Protein AF-A0A2G4F7W9-F1 (afdb_monomer_lite)

Structure (mmCIF, N/CA/C/O backbone):
data_AF-A0A2G4F7W9-F1
#
_entry.id   AF-A0A2G4F7W9-F1
#
loop_
_atom_site.group_PDB
_atom_site.id
_atom_site.type_symbol
_atom_site.label_atom_id
_atom_site.label_alt_id
_atom_site.label_comp_id
_atom_site.label_asym_id
_atom_site.label_entity_id
_atom_site.label_seq_id
_atom_site.pdbx_PDB_ins_code
_atom_site.Cartn_x
_atom_site.Cartn_y
_atom_site.Cartn_z
_atom_site.occupancy
_atom_site.B_iso_or_equiv
_atom_site.auth_seq_id
_atom_site.auth_comp_id
_atom_site.auth_asym_id
_atom_site.auth_atom_id
_atom_site.pdbx_PDB_model_num
ATOM 1 N N . MET A 1 1 ? 53.760 47.168 -18.929 1.00 37.06 1 MET A N 1
ATOM 2 C CA . MET A 1 1 ? 52.456 46.967 -18.258 1.00 37.06 1 MET A CA 1
ATOM 3 C C . MET A 1 1 ? 51.701 45.854 -18.970 1.00 37.06 1 MET A C 1
ATOM 5 O O . MET A 1 1 ? 51.339 46.034 -20.121 1.00 37.06 1 MET A O 1
ATOM 9 N N . ARG A 1 2 ? 51.516 44.690 -18.336 1.00 38.78 2 ARG A N 1
ATOM 10 C CA . ARG A 1 2 ? 50.597 43.640 -18.806 1.00 38.78 2 ARG A CA 1
ATOM 11 C C . ARG A 1 2 ? 49.580 43.409 -17.690 1.00 38.78 2 ARG A C 1
ATOM 13 O O . ARG A 1 2 ? 49.955 42.912 -16.633 1.00 38.78 2 ARG A O 1
ATOM 20 N N . LEU A 1 3 ? 48.334 43.837 -17.898 1.00 39.28 3 LEU A N 1
ATOM 21 C CA . LEU A 1 3 ? 47.227 43.501 -17.004 1.00 39.28 3 LEU A CA 1
ATOM 22 C C . LEU A 1 3 ? 46.853 42.035 -17.246 1.00 39.28 3 LEU A C 1
ATOM 24 O O . LEU A 1 3 ? 46.346 41.685 -18.307 1.00 39.28 3 LEU A O 1
ATOM 28 N N . ILE A 1 4 ? 47.111 41.183 -16.258 1.00 50.66 4 ILE A N 1
ATOM 29 C CA . ILE 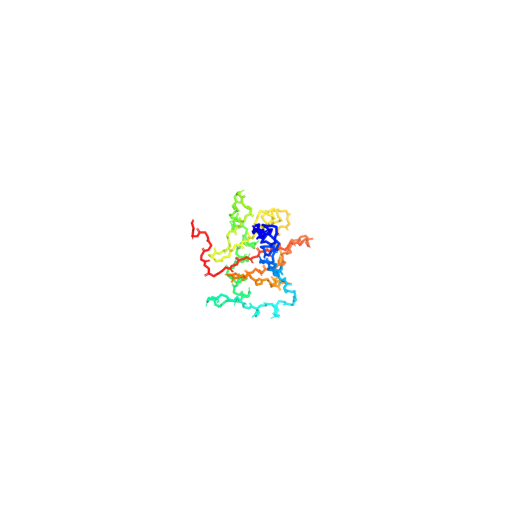A 1 4 ? 46.560 39.830 -16.200 1.00 50.66 4 ILE A CA 1
ATOM 30 C C . ILE A 1 4 ? 45.133 39.972 -15.657 1.00 50.66 4 ILE A C 1
ATOM 32 O O . ILE A 1 4 ? 44.939 40.174 -14.459 1.00 50.66 4 ILE A O 1
ATOM 36 N N . MET A 1 5 ? 44.133 39.920 -16.543 1.00 48.97 5 MET A N 1
ATOM 37 C CA . MET A 1 5 ? 42.724 39.800 -16.156 1.00 48.97 5 MET A CA 1
ATOM 38 C C . MET A 1 5 ? 42.508 38.426 -15.513 1.00 48.97 5 MET A C 1
ATOM 40 O O . MET A 1 5 ? 42.563 37.398 -16.185 1.00 48.97 5 MET A O 1
ATOM 44 N N . ARG A 1 6 ? 42.277 38.405 -14.198 1.00 58.97 6 ARG A N 1
ATOM 45 C CA . ARG A 1 6 ? 41.788 37.217 -13.492 1.00 58.97 6 ARG A CA 1
ATOM 46 C C . ARG A 1 6 ? 40.297 37.054 -13.807 1.00 58.97 6 ARG A C 1
ATOM 48 O O . ARG A 1 6 ? 39.549 38.002 -13.562 1.00 58.97 6 ARG A O 1
ATOM 55 N N . PRO A 1 7 ? 39.844 35.902 -14.328 1.00 55.09 7 PRO A N 1
ATOM 56 C CA . PRO A 1 7 ? 38.418 35.660 -14.489 1.00 55.09 7 PRO A CA 1
ATOM 57 C C . PRO A 1 7 ? 37.752 35.646 -13.101 1.00 55.09 7 PRO A C 1
ATOM 59 O O . PRO A 1 7 ? 38.325 35.093 -12.155 1.00 55.09 7 PRO A O 1
ATOM 62 N N . PRO A 1 8 ? 36.577 36.274 -12.932 1.00 56.53 8 PRO A N 1
ATOM 63 C CA . PRO A 1 8 ? 35.919 36.333 -11.639 1.00 56.53 8 PRO A CA 1
ATOM 64 C C . PRO A 1 8 ? 35.437 34.933 -11.247 1.00 56.53 8 PRO A C 1
ATOM 66 O O . PRO A 1 8 ? 34.598 34.341 -11.923 1.00 56.53 8 PRO A O 1
ATOM 69 N N . LEU A 1 9 ? 35.937 34.436 -10.110 1.00 54.38 9 LEU A N 1
ATOM 70 C CA . LEU A 1 9 ? 35.531 33.175 -9.467 1.00 54.38 9 LEU A CA 1
ATOM 71 C C . LEU A 1 9 ? 33.997 33.046 -9.308 1.00 54.38 9 LEU A C 1
ATOM 73 O O . LEU A 1 9 ? 33.465 31.945 -9.213 1.00 54.38 9 LEU A O 1
ATOM 77 N N . TYR A 1 10 ? 33.287 34.178 -9.323 1.00 50.06 10 TYR A N 1
ATOM 78 C CA . TYR A 1 10 ? 31.830 34.279 -9.264 1.00 50.06 10 TYR A CA 1
ATOM 79 C C . TYR A 1 10 ? 31.101 33.667 -10.467 1.00 50.06 10 TYR A C 1
ATOM 81 O O . TYR A 1 10 ? 29.980 33.194 -10.302 1.00 50.06 10 TYR A O 1
ATOM 89 N N . LEU A 1 11 ? 31.715 33.620 -11.657 1.00 50.12 11 LEU A N 1
ATOM 90 C CA . LEU A 1 11 ? 31.055 33.043 -12.836 1.00 50.12 11 LEU A CA 1
ATOM 91 C C . LEU A 1 11 ? 30.946 31.508 -12.741 1.00 50.12 11 LEU A C 1
ATOM 93 O O . LEU A 1 11 ? 30.007 30.921 -13.271 1.00 50.12 11 LEU A O 1
ATOM 97 N N . LEU A 1 12 ? 31.876 30.861 -12.028 1.00 52.34 12 LEU A N 1
ATOM 98 C CA . LEU A 1 12 ? 31.904 29.404 -11.862 1.00 52.34 12 LEU A CA 1
ATOM 99 C C . LEU A 1 12 ? 30.844 28.913 -10.854 1.00 52.34 12 LEU A C 1
ATOM 101 O O . LEU A 1 12 ? 30.293 27.829 -11.020 1.00 52.34 12 LEU A O 1
ATOM 105 N N . LEU A 1 13 ? 30.517 29.728 -9.843 1.00 52.75 13 LEU A N 1
ATOM 106 C CA . LEU A 1 13 ? 29.511 29.417 -8.816 1.00 52.75 13 LEU A CA 1
ATOM 107 C C . LEU A 1 13 ? 28.069 29.446 -9.349 1.00 52.75 13 LEU A C 1
ATOM 109 O O . LEU A 1 13 ? 27.233 28.684 -8.874 1.00 52.75 13 LEU A O 1
ATOM 113 N N . ILE A 1 14 ? 27.781 30.266 -10.364 1.00 53.84 14 ILE A N 1
ATOM 114 C CA . ILE A 1 14 ? 26.442 30.351 -10.975 1.00 53.84 14 ILE A CA 1
ATOM 115 C C . ILE A 1 14 ? 26.166 29.137 -11.881 1.00 53.84 14 ILE A C 1
ATOM 117 O O . ILE A 1 14 ? 25.036 28.657 -11.947 1.00 53.84 14 ILE A O 1
ATOM 121 N N . LEU A 1 15 ? 27.198 28.574 -12.520 1.00 49.97 15 LEU A N 1
ATOM 122 C CA . LEU A 1 15 ? 27.070 27.380 -13.366 1.00 49.97 15 LEU A CA 1
ATOM 123 C C . LEU A 1 15 ? 26.813 26.084 -12.573 1.00 49.97 15 LEU A C 1
ATOM 125 O O . LEU A 1 15 ? 26.236 25.146 -13.117 1.00 49.97 15 LEU A O 1
ATOM 129 N N . LEU A 1 16 ? 27.173 26.037 -11.286 1.00 52.88 16 LEU A N 1
ATOM 130 C CA . LEU A 1 16 ? 26.932 24.882 -10.408 1.00 52.88 16 LEU A CA 1
ATOM 131 C C . LEU A 1 16 ? 25.496 24.800 -9.862 1.00 52.88 16 LEU A C 1
ATOM 133 O O . LEU A 1 16 ? 25.098 23.744 -9.379 1.00 52.88 16 LEU A O 1
ATOM 137 N N . ALA A 1 17 ? 24.693 25.863 -9.980 1.00 52.78 17 ALA A N 1
ATOM 138 C CA . ALA A 1 17 ? 23.303 25.871 -9.513 1.00 52.78 17 ALA A CA 1
ATOM 139 C C . ALA A 1 17 ? 22.303 25.232 -10.503 1.00 52.78 17 ALA A C 1
ATOM 141 O O . ALA A 1 17 ? 21.128 25.086 -10.177 1.00 52.78 17 ALA A O 1
ATOM 142 N N . LEU A 1 18 ? 22.746 24.850 -11.709 1.00 50.91 18 LEU A N 1
ATOM 143 C CA . LEU A 1 18 ? 21.873 24.337 -12.778 1.00 50.91 18 LEU A CA 1
ATOM 144 C C . LEU A 1 18 ? 21.870 22.808 -12.922 1.00 50.91 18 LEU A C 1
ATOM 146 O O . LEU A 1 18 ? 21.150 22.275 -13.766 1.00 50.91 18 LEU A O 1
ATOM 150 N N . VAL A 1 19 ? 22.622 22.074 -12.097 1.00 53.56 19 VAL A N 1
ATOM 151 C CA . VAL A 1 19 ? 22.629 20.607 -12.149 1.00 53.56 19 VAL A CA 1
ATOM 152 C C . VAL A 1 19 ? 21.665 20.050 -11.107 1.00 53.56 19 VAL A C 1
ATOM 154 O O . VAL A 1 19 ? 22.030 19.799 -9.964 1.00 53.56 19 VAL A O 1
ATOM 157 N N . GLY A 1 20 ? 20.426 19.812 -11.542 1.00 46.78 20 GLY A N 1
ATOM 158 C CA . GLY A 1 20 ? 19.584 18.792 -10.921 1.00 46.78 20 GLY A CA 1
ATOM 159 C C . GLY A 1 20 ? 18.271 19.253 -10.302 1.00 46.78 20 GLY A C 1
ATOM 160 O O . GLY A 1 20 ? 17.892 18.724 -9.261 1.00 46.78 20 GLY A O 1
ATOM 161 N N . CYS A 1 21 ? 17.501 20.123 -10.963 1.00 50.81 21 CYS A N 1
ATOM 162 C CA . CYS A 1 21 ? 16.044 20.049 -10.817 1.00 50.81 21 CYS A CA 1
ATOM 163 C C . CYS A 1 21 ? 15.580 18.704 -11.400 1.00 50.81 21 CYS A C 1
ATOM 165 O O . CYS A 1 21 ? 15.154 18.624 -12.551 1.00 50.81 21 CYS A O 1
ATOM 167 N N . ARG A 1 22 ? 15.707 17.615 -10.629 1.00 53.69 22 ARG A N 1
ATOM 168 C CA . ARG A 1 22 ? 14.925 16.409 -10.906 1.00 53.69 22 ARG A CA 1
ATOM 169 C C . ARG A 1 22 ? 13.460 16.848 -10.882 1.00 53.69 22 ARG A C 1
ATOM 171 O O . ARG A 1 22 ? 13.072 17.508 -9.915 1.00 53.69 22 ARG A O 1
ATOM 178 N N . PRO A 1 23 ? 12.649 16.531 -11.904 1.00 55.56 23 PRO A N 1
ATOM 179 C CA . PRO A 1 23 ? 11.220 16.759 -11.787 1.00 55.56 23 PRO A CA 1
ATOM 180 C C . PRO A 1 23 ? 10.748 16.033 -10.527 1.00 55.56 23 PRO A C 1
ATOM 182 O O . PRO A 1 23 ? 11.125 14.879 -10.300 1.00 55.56 23 PRO A O 1
ATOM 185 N N . ALA A 1 24 ? 9.980 16.725 -9.683 1.00 60.50 24 ALA A N 1
ATOM 186 C CA . ALA A 1 24 ? 9.283 16.075 -8.587 1.00 60.50 24 ALA A CA 1
ATOM 187 C C . ALA A 1 24 ? 8.529 14.888 -9.195 1.00 60.50 24 ALA A C 1
ATOM 189 O O . ALA A 1 24 ? 7.753 15.075 -10.132 1.00 60.50 24 ALA A O 1
ATOM 190 N N . ALA A 1 25 ? 8.847 13.670 -8.754 1.00 69.50 25 ALA A N 1
ATOM 191 C CA . ALA A 1 25 ? 8.250 12.470 -9.318 1.00 69.50 25 ALA A CA 1
ATOM 192 C C . ALA A 1 25 ? 6.725 12.590 -9.195 1.00 69.50 25 ALA A C 1
ATOM 194 O O . ALA A 1 25 ? 6.180 12.649 -8.091 1.00 69.50 25 ALA A O 1
ATOM 195 N N . VAL A 1 26 ? 6.050 12.707 -10.338 1.00 83.19 26 VAL A N 1
ATOM 196 C CA . VAL A 1 26 ? 4.611 12.957 -10.390 1.00 83.19 26 VAL A CA 1
ATOM 197 C C . VAL A 1 26 ? 3.889 11.673 -10.002 1.00 83.19 26 VAL A C 1
ATOM 199 O O . VAL A 1 26 ? 4.182 10.601 -10.535 1.00 83.19 26 VAL A O 1
ATOM 202 N N . THR A 1 27 ? 2.945 11.778 -9.069 1.00 90.88 27 THR A N 1
ATOM 203 C CA . THR A 1 27 ? 2.021 10.680 -8.781 1.00 90.88 27 THR A CA 1
ATOM 204 C C . THR A 1 27 ? 0.956 10.642 -9.871 1.00 90.88 27 THR A C 1
ATOM 206 O O . THR A 1 27 ? 0.192 11.592 -10.032 1.00 90.88 27 THR A O 1
ATOM 209 N N . LEU A 1 28 ? 0.897 9.537 -10.606 1.00 93.62 28 LEU A N 1
ATOM 210 C CA . LEU A 1 28 ? -0.180 9.224 -11.538 1.00 93.62 28 LEU A CA 1
ATOM 211 C C . LEU A 1 28 ? -1.401 8.798 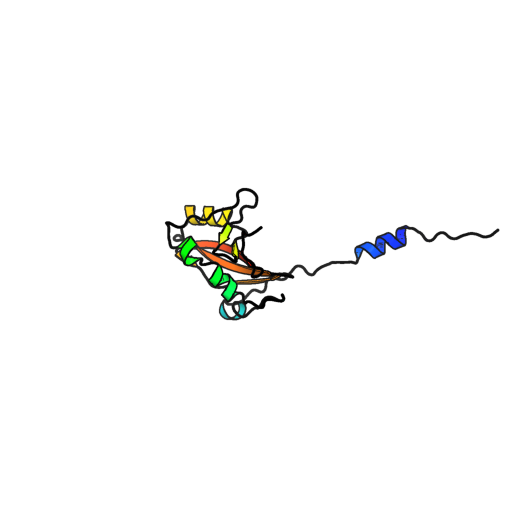-10.721 1.00 93.62 28 LEU A C 1
ATOM 213 O O . LEU A 1 28 ? -1.289 7.899 -9.894 1.00 93.62 28 LEU A O 1
ATOM 217 N N . ARG A 1 29 ? -2.547 9.448 -10.927 1.00 95.12 29 ARG A N 1
ATOM 218 C CA . ARG A 1 29 ? -3.837 9.110 -10.302 1.00 95.12 29 ARG A CA 1
ATOM 219 C C . ARG A 1 29 ? -4.767 8.550 -11.375 1.00 95.12 29 ARG A C 1
ATOM 221 O O . ARG A 1 29 ? -4.686 8.979 -12.523 1.00 95.12 29 ARG A O 1
ATOM 228 N N . GLY A 1 30 ? -5.634 7.618 -11.011 1.00 93.44 30 GLY A N 1
ATOM 229 C CA . GLY A 1 30 ? -6.507 6.936 -11.962 1.00 93.44 30 GLY A CA 1
ATOM 230 C C . GLY A 1 30 ? -7.308 5.827 -11.302 1.00 93.44 30 GLY A C 1
ATOM 231 O O . GLY A 1 30 ? -7.308 5.689 -10.077 1.00 93.44 30 GLY A O 1
ATOM 232 N N . THR A 1 31 ? -7.998 5.042 -12.120 1.00 94.38 31 THR A N 1
ATOM 233 C CA . THR A 1 31 ? -8.717 3.859 -11.646 1.00 94.38 31 THR A CA 1
ATOM 234 C C . THR A 1 31 ? -7.743 2.726 -11.303 1.00 94.38 31 THR A C 1
ATOM 236 O O . THR A 1 31 ? -6.654 2.653 -11.883 1.00 94.38 31 THR A O 1
ATOM 239 N N . PRO A 1 32 ? -8.136 1.776 -10.433 1.00 93.44 32 PRO A N 1
ATOM 240 C CA . PRO A 1 32 ? -7.296 0.621 -10.124 1.00 93.44 32 PRO A CA 1
ATOM 241 C C . PRO A 1 32 ? -6.832 -0.157 -11.359 1.00 93.44 32 PRO A C 1
ATOM 243 O O . PRO A 1 32 ? -5.687 -0.587 -11.400 1.00 93.44 32 PRO A O 1
ATOM 246 N N . ALA A 1 33 ? -7.679 -0.290 -12.386 1.00 93.56 33 ALA A N 1
ATOM 247 C CA . ALA A 1 33 ? -7.344 -1.016 -13.612 1.00 93.56 33 ALA A CA 1
ATOM 248 C C . ALA A 1 33 ? -6.304 -0.291 -14.486 1.00 93.56 33 ALA A C 1
ATOM 250 O O . ALA A 1 33 ? -5.455 -0.930 -15.101 1.00 93.56 33 ALA A O 1
ATOM 251 N N . GLU A 1 34 ? -6.352 1.041 -14.545 1.00 95.31 34 GLU A N 1
ATOM 252 C CA . GLU A 1 34 ? -5.362 1.841 -15.281 1.00 95.31 34 GLU A CA 1
ATOM 253 C C . GLU A 1 34 ? -4.016 1.872 -14.557 1.00 95.31 34 GLU A C 1
ATOM 255 O O . GLU A 1 34 ? -2.956 1.890 -15.183 1.00 95.31 34 GLU A O 1
ATOM 260 N N . LEU A 1 35 ? -4.056 1.893 -13.226 1.00 96.00 35 LEU A N 1
ATOM 261 C CA . LEU A 1 35 ? -2.868 2.014 -12.398 1.00 96.00 35 LEU A CA 1
ATOM 262 C C . LEU A 1 35 ? -2.164 0.671 -12.171 1.00 96.00 35 LEU A C 1
ATOM 264 O O . LEU A 1 35 ? -0.936 0.650 -12.093 1.00 96.00 35 LEU A O 1
ATOM 268 N N . SER A 1 36 ? -2.900 -0.442 -12.120 1.00 91.50 36 SER A N 1
ATOM 269 C CA . SER A 1 36 ? -2.353 -1.787 -11.884 1.00 91.50 36 SER A CA 1
ATOM 270 C C . SER A 1 36 ? -1.343 -2.212 -12.949 1.00 91.50 36 SER A C 1
ATOM 272 O O . SER A 1 36 ? -0.371 -2.898 -12.644 1.00 91.50 36 SER A O 1
ATOM 274 N N . VAL A 1 37 ? -1.510 -1.741 -14.189 1.00 92.88 37 VAL A N 1
ATOM 275 C CA . VAL A 1 37 ? -0.617 -2.069 -15.310 1.00 92.88 37 VAL A CA 1
ATOM 276 C C . VAL A 1 37 ? 0.665 -1.229 -15.344 1.00 92.88 37 VAL A C 1
ATOM 278 O O . VAL A 1 37 ? 1.547 -1.485 -16.170 1.00 92.88 37 VAL A O 1
ATOM 281 N N . ILE A 1 38 ? 0.807 -0.226 -14.469 1.00 93.19 38 ILE A N 1
ATOM 282 C CA . ILE A 1 38 ? 1.993 0.635 -14.435 1.00 93.19 38 ILE A CA 1
ATOM 283 C C . ILE A 1 38 ? 3.192 -0.155 -13.915 1.00 93.19 38 ILE A C 1
ATOM 285 O O . ILE A 1 38 ? 3.149 -0.728 -12.832 1.00 93.19 38 ILE A O 1
ATOM 289 N N . ARG A 1 39 ? 4.292 -0.129 -14.676 1.00 93.06 39 ARG A N 1
ATOM 290 C CA . ARG A 1 39 ? 5.522 -0.876 -14.377 1.00 93.06 39 ARG A CA 1
ATOM 291 C C . ARG A 1 39 ? 6.682 -0.009 -13.891 1.00 93.06 39 ARG A C 1
ATOM 293 O O . ARG A 1 39 ? 6.805 1.155 -14.301 1.00 93.06 39 ARG A O 1
ATOM 300 N N . SER A 1 40 ? 7.536 -0.612 -13.062 1.00 91.38 40 SER A N 1
ATOM 301 C CA . SER A 1 40 ? 8.828 -0.082 -12.628 1.00 91.38 40 SER A CA 1
ATOM 302 C C . SER A 1 40 ? 9.738 0.168 -13.836 1.00 91.38 40 SER A C 1
ATOM 304 O O . SER A 1 40 ? 9.596 -0.455 -14.889 1.00 91.38 40 SER A O 1
ATOM 306 N N . THR A 1 41 ? 10.657 1.123 -13.703 1.00 81.88 41 THR A N 1
ATOM 307 C CA . THR A 1 41 ? 11.627 1.487 -14.755 1.00 81.88 41 THR A CA 1
ATOM 308 C C . THR A 1 41 ? 13.009 0.867 -14.546 1.00 81.88 41 THR A C 1
ATOM 310 O O . THR A 1 41 ? 13.910 1.136 -15.333 1.00 81.88 41 THR A O 1
ATOM 313 N N . GLY A 1 42 ? 13.193 0.089 -13.475 1.00 71.62 42 GLY A N 1
ATOM 314 C CA . GLY A 1 42 ? 14.460 -0.567 -13.149 1.00 71.62 42 GLY A CA 1
ATOM 315 C C . GLY A 1 42 ? 14.710 -1.845 -13.954 1.00 71.62 42 GLY A C 1
ATOM 316 O O . GLY A 1 42 ? 13.875 -2.269 -14.752 1.00 71.62 42 GLY A O 1
ATOM 317 N N . GLU A 1 43 ? 15.855 -2.487 -13.702 1.00 71.81 43 GLU A N 1
ATOM 318 C CA . GLU A 1 43 ? 16.258 -3.743 -14.363 1.00 71.81 43 GLU A CA 1
ATOM 319 C C . GLU A 1 43 ? 15.237 -4.870 -14.165 1.00 71.81 43 GLU A C 1
ATOM 321 O O . GLU A 1 43 ? 14.968 -5.652 -15.076 1.00 71.81 43 GLU A O 1
ATOM 326 N N . ARG A 1 44 ? 14.634 -4.936 -12.973 1.00 78.75 44 ARG A N 1
ATOM 327 C CA . ARG A 1 44 ? 13.514 -5.829 -12.685 1.00 78.75 44 ARG A CA 1
ATOM 328 C C . ARG A 1 44 ? 12.214 -5.098 -12.957 1.00 78.75 44 ARG A C 1
ATOM 330 O O . ARG A 1 44 ? 11.859 -4.160 -12.244 1.00 78.75 44 ARG A O 1
ATOM 337 N N . THR A 1 45 ? 11.496 -5.557 -13.973 1.00 87.19 45 THR A N 1
ATOM 338 C CA . THR A 1 45 ? 10.179 -5.026 -14.308 1.00 87.19 45 THR A CA 1
ATOM 339 C C . THR A 1 45 ? 9.102 -5.716 -13.474 1.00 87.19 45 THR A C 1
ATOM 341 O O . THR A 1 45 ? 8.863 -6.908 -13.639 1.00 87.19 45 THR A O 1
ATOM 344 N N . PHE A 1 46 ? 8.423 -4.953 -12.626 1.00 93.25 46 PHE A N 1
ATOM 345 C CA . PHE A 1 46 ? 7.238 -5.374 -11.875 1.00 93.25 46 PHE A CA 1
ATOM 346 C C . PHE A 1 46 ? 6.192 -4.261 -11.914 1.00 93.25 46 PHE A C 1
ATOM 348 O O . PHE A 1 46 ? 6.508 -3.112 -12.235 1.00 93.25 46 PHE A O 1
ATOM 355 N N . SER A 1 47 ? 4.940 -4.611 -11.669 1.00 94.94 47 SER A N 1
ATOM 356 C CA . SER A 1 47 ? 3.784 -3.726 -11.775 1.00 94.94 47 SER A CA 1
ATOM 357 C C . SER A 1 47 ? 3.322 -3.193 -10.418 1.00 94.94 47 SER A C 1
ATOM 359 O O . SER A 1 47 ? 3.742 -3.678 -9.369 1.00 94.94 47 SER A O 1
ATOM 361 N N . ALA A 1 48 ? 2.442 -2.192 -10.425 1.00 94.75 48 ALA A N 1
ATOM 362 C CA . ALA A 1 48 ? 1.780 -1.736 -9.206 1.00 94.75 48 ALA A CA 1
ATOM 363 C C . ALA A 1 48 ? 0.912 -2.841 -8.578 1.00 94.75 48 ALA A C 1
ATOM 365 O O . ALA A 1 48 ? 0.826 -2.918 -7.355 1.00 94.75 48 ALA A O 1
ATOM 366 N N . ASP A 1 49 ? 0.319 -3.714 -9.398 1.00 94.31 49 ASP A N 1
ATOM 367 C CA . ASP A 1 49 ? -0.450 -4.869 -8.923 1.00 94.31 49 ASP A CA 1
ATOM 368 C C . ASP A 1 49 ? 0.426 -5.893 -8.193 1.00 94.31 49 ASP A C 1
ATOM 370 O O . ASP A 1 49 ? 0.039 -6.422 -7.151 1.00 94.31 49 ASP A O 1
ATOM 374 N N . ASP A 1 50 ? 1.650 -6.107 -8.688 1.00 95.19 50 ASP A N 1
ATOM 375 C CA . ASP A 1 50 ? 2.634 -6.955 -8.014 1.00 95.19 50 ASP A CA 1
ATOM 376 C C . ASP A 1 50 ? 2.959 -6.398 -6.621 1.00 95.19 50 ASP A C 1
ATOM 378 O O . ASP A 1 50 ? 2.945 -7.143 -5.645 1.00 95.19 50 ASP A O 1
ATOM 382 N N . VAL A 1 51 ? 3.169 -5.079 -6.498 1.00 95.06 51 VAL A N 1
ATOM 383 C CA . VAL A 1 51 ? 3.423 -4.426 -5.199 1.00 95.06 51 VAL A CA 1
ATOM 384 C C . VAL A 1 51 ? 2.248 -4.620 -4.238 1.00 95.06 51 VAL A C 1
ATOM 386 O O . VAL A 1 51 ? 2.463 -4.983 -3.083 1.00 95.06 51 VAL A O 1
ATOM 389 N N . VAL A 1 52 ? 1.009 -4.415 -4.698 1.00 94.50 52 VAL A N 1
ATOM 390 C CA . VAL A 1 52 ? -0.191 -4.623 -3.867 1.00 94.50 52 VAL A CA 1
ATOM 391 C C . VAL A 1 52 ? -0.318 -6.085 -3.441 1.00 94.50 52 VAL A C 1
ATOM 393 O O . VAL A 1 52 ? -0.579 -6.365 -2.271 1.00 94.50 52 VAL A O 1
ATOM 396 N N . THR A 1 53 ? -0.074 -7.020 -4.358 1.00 94.12 53 THR A N 1
ATOM 397 C CA . THR A 1 53 ? -0.129 -8.461 -4.086 1.00 94.12 53 THR A CA 1
ATOM 398 C C . THR A 1 53 ? 0.935 -8.881 -3.070 1.00 94.12 53 THR A C 1
ATOM 400 O O . THR A 1 53 ? 0.635 -9.585 -2.106 1.00 94.12 53 THR A O 1
ATOM 403 N N . TRP A 1 54 ? 2.181 -8.429 -3.234 1.00 94.06 54 TRP A N 1
ATOM 404 C CA . TRP A 1 54 ? 3.286 -8.764 -2.329 1.00 94.06 54 TRP A CA 1
ATOM 405 C C . TRP A 1 54 ? 3.124 -8.184 -0.927 1.00 94.06 54 TRP A C 1
ATOM 407 O O . TRP A 1 54 ? 3.678 -8.742 0.020 1.00 94.06 54 TRP A O 1
ATOM 417 N N . ALA A 1 55 ? 2.372 -7.092 -0.786 1.00 93.00 55 ALA A N 1
ATOM 418 C CA . ALA A 1 55 ? 2.100 -6.476 0.504 1.00 93.00 55 ALA A CA 1
ATOM 419 C C . ALA A 1 55 ? 1.195 -7.339 1.401 1.00 93.00 55 ALA A C 1
ATOM 421 O O . ALA A 1 55 ? 1.170 -7.112 2.607 1.00 93.00 55 ALA A O 1
ATOM 422 N N . GLN A 1 56 ? 0.468 -8.323 0.847 1.00 91.50 56 GLN A N 1
ATOM 423 C CA . GLN A 1 56 ? -0.364 -9.264 1.618 1.00 91.50 56 GLN A CA 1
ATOM 424 C C . GLN A 1 56 ? -1.314 -8.554 2.604 1.00 91.50 56 GLN A C 1
ATOM 426 O O . GLN A 1 56 ? -1.484 -8.963 3.748 1.00 91.50 56 GLN A O 1
ATOM 431 N N . LEU A 1 57 ? -1.907 -7.433 2.187 1.00 90.75 57 LEU A N 1
ATOM 432 C CA . LEU A 1 57 ? -2.578 -6.491 3.097 1.00 90.75 57 LEU A CA 1
ATOM 433 C C . LEU A 1 57 ? -3.776 -7.107 3.829 1.00 90.75 57 LEU A C 1
ATOM 435 O O . LEU A 1 57 ? -4.061 -6.741 4.968 1.00 90.75 57 LEU A O 1
ATOM 439 N N . ASP A 1 58 ? -4.463 -8.052 3.186 1.00 87.69 58 ASP A N 1
ATOM 440 C CA . ASP A 1 58 ? -5.542 -8.809 3.818 1.00 87.69 58 ASP A CA 1
ATOM 441 C C . ASP A 1 58 ? -5.024 -9.622 5.018 1.00 87.69 58 ASP A C 1
ATOM 443 O O . ASP A 1 58 ? -5.647 -9.587 6.081 1.00 87.69 58 ASP A O 1
ATOM 447 N N . ASP A 1 59 ? -3.853 -10.254 4.905 1.00 84.69 59 ASP A N 1
ATOM 448 C CA . ASP A 1 59 ? -3.236 -11.015 5.999 1.00 84.69 59 ASP A CA 1
ATOM 449 C C . ASP A 1 59 ? -2.825 -10.095 7.156 1.00 84.69 59 ASP A C 1
ATOM 451 O O . ASP A 1 59 ? -2.957 -10.458 8.319 1.00 84.69 59 ASP A O 1
ATOM 455 N N . HIS A 1 60 ? -2.367 -8.875 6.861 1.00 83.81 60 HIS A N 1
ATOM 456 C CA . HIS A 1 60 ? -1.936 -7.928 7.898 1.00 83.81 60 HIS A CA 1
ATOM 457 C C . HIS A 1 60 ? -3.088 -7.189 8.580 1.00 83.81 60 HIS A C 1
ATOM 459 O O . HIS A 1 60 ? -2.961 -6.806 9.742 1.00 83.81 60 HIS A O 1
ATOM 465 N N . PHE A 1 61 ? -4.189 -6.920 7.871 1.00 87.19 61 PHE A N 1
ATOM 466 C CA . PHE A 1 61 ? -5.234 -6.015 8.370 1.00 87.19 61 PHE A CA 1
ATOM 467 C C . PHE A 1 61 ? -6.570 -6.694 8.657 1.00 87.19 61 PHE A C 1
ATOM 469 O O . PHE A 1 61 ? -7.336 -6.189 9.486 1.00 87.19 61 PHE A O 1
ATOM 476 N N . ARG A 1 62 ? -6.891 -7.807 7.986 1.00 77.50 62 ARG A N 1
ATOM 477 C CA . ARG A 1 62 ? -8.132 -8.552 8.246 1.00 77.50 62 ARG A CA 1
ATOM 478 C C . ARG A 1 62 ? -7.927 -9.655 9.275 1.00 77.50 62 ARG A C 1
ATOM 480 O O . ARG A 1 62 ? -8.816 -9.848 10.111 1.00 77.50 62 ARG A O 1
ATOM 487 N N . ASP A 1 63 ? -6.773 -10.321 9.277 1.00 72.38 63 ASP A N 1
ATOM 488 C CA . ASP A 1 63 ? -6.402 -11.227 10.363 1.00 72.38 63 ASP A CA 1
ATOM 489 C C . ASP A 1 63 ? -5.934 -10.420 11.585 1.00 72.38 63 ASP A C 1
ATOM 491 O O . ASP A 1 63 ? -4.844 -9.859 11.630 1.00 72.38 63 ASP A O 1
ATOM 495 N N . ARG A 1 64 ? -6.780 -10.361 12.621 1.00 61.38 64 ARG A N 1
ATOM 496 C CA . ARG A 1 64 ? -6.500 -9.593 13.849 1.00 61.38 64 ARG A CA 1
ATOM 497 C C . ARG A 1 64 ? -5.355 -10.164 14.689 1.00 61.38 64 ARG A C 1
ATOM 499 O O . ARG A 1 64 ? -5.017 -9.570 15.715 1.00 61.38 64 ARG A O 1
ATOM 506 N N . THR A 1 65 ? -4.820 -11.326 14.327 1.00 59.03 65 THR A N 1
ATOM 507 C CA . THR A 1 65 ? -3.685 -11.930 15.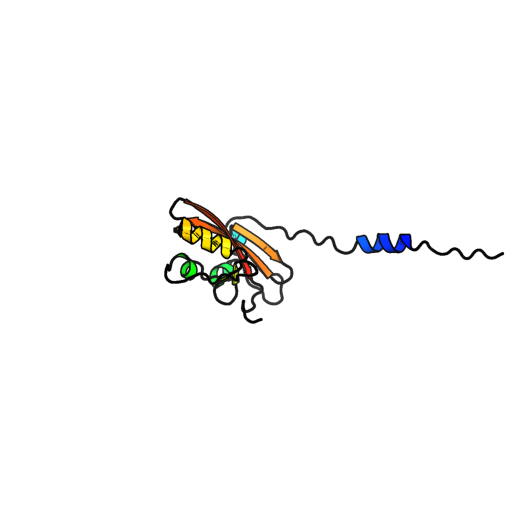028 1.00 59.03 65 THR A CA 1
ATOM 508 C C . THR A 1 65 ? -2.343 -11.433 14.495 1.00 59.03 65 THR A C 1
ATOM 510 O O . THR A 1 65 ? -1.373 -11.390 15.259 1.00 59.03 65 THR A O 1
ATOM 513 N N . ALA A 1 66 ? -2.296 -10.963 13.244 1.00 63.59 66 ALA A N 1
ATOM 514 C CA . ALA A 1 66 ? -1.119 -10.340 12.663 1.00 63.59 66 ALA A CA 1
ATOM 515 C C . ALA A 1 66 ? -0.944 -8.925 13.235 1.00 63.59 66 ALA A C 1
ATOM 517 O O . ALA A 1 66 ? -1.791 -8.046 13.082 1.00 63.59 66 ALA A O 1
ATOM 518 N N . LYS A 1 67 ? 0.164 -8.695 13.945 1.00 71.88 67 LYS A N 1
ATOM 519 C CA . LYS A 1 67 ? 0.543 -7.352 14.396 1.00 71.88 67 LYS A CA 1
ATOM 520 C C . LYS A 1 67 ? 1.499 -6.741 13.386 1.00 71.88 67 LYS A C 1
ATOM 522 O O . LYS A 1 67 ? 2.504 -7.359 13.046 1.00 71.88 67 LYS A O 1
ATOM 527 N N . LEU A 1 68 ? 1.230 -5.498 12.992 1.00 85.25 68 LEU A N 1
ATOM 528 C CA . LEU A 1 68 ? 2.194 -4.702 12.241 1.00 85.25 68 LEU A CA 1
ATOM 529 C C . LEU A 1 68 ? 3.439 -4.450 13.090 1.00 85.25 68 LEU A C 1
ATOM 531 O O . LEU A 1 68 ? 3.379 -3.786 14.128 1.00 85.25 68 LEU A O 1
ATOM 535 N N . SER A 1 69 ? 4.572 -4.958 12.620 1.00 84.56 69 SER A N 1
ATOM 536 C CA . SER A 1 69 ? 5.884 -4.652 13.183 1.00 84.56 69 SER A CA 1
ATOM 537 C C . SER A 1 69 ? 6.352 -3.304 12.647 1.00 84.56 69 SER A C 1
ATOM 539 O O . SER A 1 69 ? 6.875 -3.214 11.537 1.00 84.56 69 SER A O 1
ATOM 541 N N . VAL A 1 70 ? 6.125 -2.250 13.432 1.00 87.00 70 VAL A N 1
ATOM 542 C CA . VAL A 1 70 ? 6.503 -0.876 13.078 1.00 87.00 70 VAL A CA 1
ATOM 543 C C . VAL A 1 70 ? 7.894 -0.550 13.625 1.00 87.00 70 VAL A C 1
ATOM 545 O O . VAL A 1 70 ? 8.139 -0.634 14.835 1.00 87.00 70 VAL A O 1
ATOM 548 N N . GLY A 1 71 ? 8.791 -0.138 12.731 1.00 84.25 71 GLY A N 1
ATOM 549 C CA . GLY A 1 71 ? 10.099 0.412 13.050 1.00 84.25 71 GLY A CA 1
ATOM 550 C C . GLY A 1 71 ? 9.963 1.666 13.909 1.00 84.25 71 GLY A C 1
ATOM 551 O O . GLY A 1 71 ? 9.316 2.638 13.530 1.00 84.25 71 GLY A O 1
ATOM 552 N N . GLN A 1 72 ? 10.572 1.650 15.095 1.00 79.19 72 GLN A N 1
ATOM 553 C CA . GLN A 1 72 ? 10.439 2.746 16.065 1.00 79.19 72 GLN A CA 1
ATOM 554 C C . GLN A 1 72 ? 11.104 4.048 15.594 1.00 79.19 72 GLN A C 1
ATOM 556 O O . GLN A 1 72 ? 10.694 5.126 16.011 1.00 79.19 72 GLN A O 1
ATOM 561 N N . ALA A 1 73 ? 12.137 3.949 14.753 1.00 84.00 73 ALA A N 1
ATOM 562 C CA . ALA A 1 73 ? 12.950 5.092 14.342 1.00 84.00 73 ALA A CA 1
ATOM 563 C C . ALA A 1 73 ? 12.355 5.871 13.160 1.00 84.00 73 ALA A C 1
ATOM 565 O O . ALA A 1 73 ? 12.492 7.090 13.105 1.00 84.00 73 ALA A O 1
ATOM 566 N N . ASP A 1 74 ? 11.715 5.181 12.217 1.00 87.19 74 ASP A N 1
ATOM 567 C CA . ASP A 1 74 ? 11.220 5.761 10.965 1.00 87.19 74 ASP A CA 1
ATOM 568 C C . ASP A 1 74 ? 9.697 5.662 10.807 1.00 87.19 74 ASP A C 1
ATOM 570 O O . ASP A 1 74 ? 9.142 6.240 9.875 1.00 87.19 74 ASP A O 1
ATOM 574 N N . GLY A 1 75 ? 9.012 4.964 11.718 1.00 91.12 75 GLY A N 1
ATOM 575 C CA . GLY A 1 75 ? 7.566 4.778 11.672 1.00 91.12 75 GLY A CA 1
ATOM 576 C C . GLY A 1 75 ? 7.099 3.904 10.508 1.00 91.12 75 GLY A C 1
ATOM 577 O O . GLY A 1 75 ? 5.902 3.887 10.217 1.00 91.12 75 GLY A O 1
ATOM 578 N N . LYS A 1 76 ? 8.004 3.179 9.847 1.00 95.00 76 LYS A N 1
ATOM 579 C CA . LYS A 1 76 ? 7.681 2.308 8.713 1.00 95.0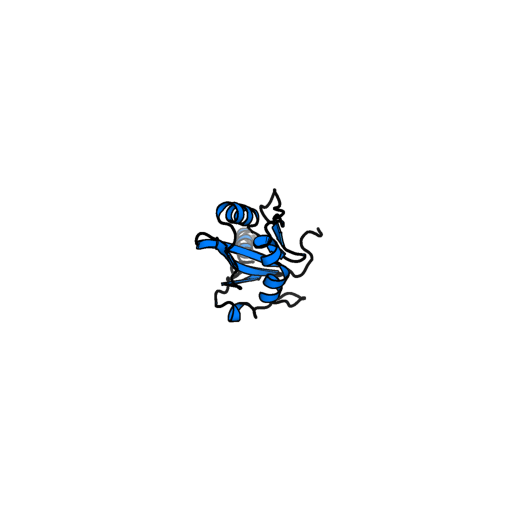0 76 LYS A CA 1
ATOM 580 C C . LYS A 1 76 ? 7.343 0.904 9.183 1.00 95.00 76 LYS A C 1
ATOM 582 O O . LYS A 1 76 ? 7.681 0.513 10.295 1.00 95.00 76 LYS A O 1
ATOM 587 N N . ALA A 1 77 ? 6.690 0.122 8.338 1.00 93.44 77 ALA A N 1
ATOM 588 C CA . ALA A 1 77 ? 6.495 -1.304 8.578 1.00 93.44 77 ALA A CA 1
ATOM 589 C C . ALA A 1 77 ? 6.901 -2.110 7.347 1.00 93.44 77 ALA A C 1
ATOM 591 O O . ALA A 1 77 ? 6.809 -1.624 6.222 1.00 93.44 77 ALA A O 1
ATOM 592 N N . ILE A 1 78 ? 7.336 -3.349 7.559 1.00 93.00 78 ILE A N 1
ATOM 593 C CA . ILE A 1 78 ? 7.578 -4.294 6.467 1.00 93.00 78 ILE A CA 1
ATOM 594 C C . ILE A 1 78 ? 6.305 -5.111 6.264 1.00 93.00 78 ILE A C 1
ATOM 596 O O . ILE A 1 78 ? 5.759 -5.665 7.219 1.00 93.00 78 ILE A O 1
ATOM 600 N N . LEU A 1 79 ? 5.842 -5.170 5.019 1.00 91.19 79 LEU A N 1
ATOM 601 C CA . LEU A 1 79 ? 4.696 -5.952 4.587 1.00 91.19 79 LEU A CA 1
ATOM 602 C C . LEU A 1 79 ? 5.157 -7.054 3.633 1.00 91.19 79 LEU A C 1
ATOM 604 O O . LEU A 1 79 ? 5.809 -6.801 2.614 1.00 91.19 79 LEU A O 1
ATOM 608 N N . GLY A 1 80 ? 4.822 -8.296 3.977 1.00 87.94 80 GLY A N 1
ATOM 609 C CA . GLY A 1 80 ? 5.340 -9.463 3.270 1.00 87.94 80 GLY A CA 1
ATOM 610 C C . GLY A 1 80 ? 6.873 -9.473 3.280 1.00 87.94 80 GLY A C 1
ATOM 611 O O . GLY A 1 80 ? 7.496 -9.127 4.282 1.00 87.94 80 GLY A O 1
ATOM 612 N N . ARG A 1 81 ? 7.489 -9.865 2.156 1.00 89.50 81 ARG A N 1
ATOM 613 C CA . ARG A 1 81 ? 8.957 -9.879 2.008 1.00 89.50 81 ARG A CA 1
ATOM 614 C C . ARG A 1 81 ? 9.508 -8.700 1.213 1.00 89.50 81 ARG A C 1
ATOM 616 O O . ARG A 1 81 ? 10.695 -8.458 1.297 1.00 89.50 81 ARG A O 1
ATOM 623 N N . LEU A 1 82 ? 8.712 -8.015 0.393 1.00 92.12 82 LEU A N 1
ATOM 624 C CA . LEU A 1 82 ? 9.225 -7.103 -0.649 1.00 92.12 82 LEU A CA 1
ATOM 625 C C . LEU A 1 82 ? 8.716 -5.664 -0.524 1.00 92.12 82 LEU A C 1
ATOM 627 O O . LEU A 1 82 ? 9.083 -4.821 -1.344 1.00 92.12 82 LEU A O 1
ATOM 631 N N . VAL A 1 83 ? 7.827 -5.384 0.430 1.00 94.75 83 VAL A N 1
ATOM 632 C CA . VAL A 1 83 ? 7.102 -4.113 0.480 1.00 94.75 83 VAL A CA 1
ATOM 633 C C . VAL A 1 83 ? 7.370 -3.408 1.797 1.00 94.75 83 VAL A C 1
ATOM 635 O O . VAL A 1 83 ? 7.271 -3.990 2.874 1.00 94.75 83 VAL A O 1
ATOM 638 N N . VAL A 1 84 ? 7.679 -2.122 1.697 1.00 95.50 84 VAL A N 1
ATOM 639 C CA . VAL A 1 84 ? 7.743 -1.209 2.833 1.00 95.50 84 VAL A CA 1
ATOM 640 C C . VAL A 1 84 ? 6.473 -0.370 2.840 1.00 95.50 84 VAL A C 1
ATOM 642 O O . VAL A 1 84 ? 6.128 0.263 1.846 1.00 95.50 84 VAL A O 1
ATOM 645 N N . LEU A 1 85 ? 5.781 -0.359 3.972 1.00 96.50 85 LEU A N 1
ATOM 646 C CA . LEU A 1 85 ? 4.710 0.577 4.275 1.00 96.50 85 LEU A CA 1
ATOM 647 C C . LEU A 1 85 ? 5.323 1.825 4.913 1.00 96.50 85 LEU A C 1
ATOM 649 O O . LEU A 1 85 ? 5.781 1.785 6.058 1.00 96.50 85 LEU A O 1
ATOM 653 N N . GLU A 1 86 ? 5.338 2.929 4.170 1.00 96.50 86 GLU A N 1
ATOM 654 C CA . GLU A 1 86 ? 6.026 4.164 4.567 1.00 96.50 86 GLU A CA 1
ATOM 655 C C . GLU A 1 86 ? 5.374 4.838 5.779 1.00 96.50 86 GLU A C 1
ATOM 657 O O . GLU A 1 86 ? 6.061 5.433 6.602 1.00 96.50 86 GLU A O 1
ATOM 662 N N . ASN A 1 87 ? 4.052 4.729 5.920 1.00 96.31 87 ASN A N 1
ATOM 663 C CA . ASN A 1 87 ? 3.291 5.285 7.037 1.00 96.31 87 ASN A CA 1
ATOM 664 C C . ASN A 1 87 ? 2.764 4.185 7.977 1.00 96.31 87 ASN A C 1
ATOM 666 O O . ASN A 1 87 ? 1.593 4.161 8.364 1.00 96.31 87 ASN A O 1
ATOM 670 N N . GLY A 1 88 ? 3.639 3.249 8.355 1.00 95.12 88 GLY A N 1
ATOM 671 C CA . GLY A 1 88 ? 3.299 2.094 9.193 1.00 95.12 88 GLY A CA 1
ATOM 672 C C . GLY A 1 88 ? 2.761 2.456 10.581 1.00 95.12 88 GLY A C 1
ATOM 673 O O . GLY A 1 88 ? 1.782 1.863 11.031 1.00 95.12 88 GLY A O 1
ATOM 674 N N . ALA A 1 89 ? 3.345 3.454 11.246 1.00 94.31 89 ALA A N 1
ATOM 675 C CA . ALA A 1 89 ? 2.910 3.922 12.562 1.00 94.31 89 ALA A CA 1
ATOM 676 C C . ALA A 1 89 ? 1.496 4.520 12.522 1.00 94.31 89 ALA A C 1
ATOM 678 O O . ALA A 1 89 ? 0.656 4.189 13.361 1.00 94.31 89 ALA A O 1
ATOM 679 N N . GLU A 1 90 ? 1.224 5.359 11.521 1.00 95.62 90 GLU A N 1
ATOM 680 C CA . GLU A 1 90 ? -0.101 5.933 11.272 1.00 95.62 90 GLU A CA 1
ATOM 681 C C . GLU A 1 90 ? -1.118 4.830 10.967 1.00 95.62 90 GLU A C 1
ATOM 683 O O . GLU A 1 90 ? -2.197 4.799 11.554 1.00 95.62 90 GLU A O 1
ATOM 688 N N . THR A 1 91 ? -0.735 3.862 10.135 1.00 95.38 91 THR A N 1
ATOM 689 C CA . THR A 1 91 ? -1.582 2.716 9.787 1.00 95.38 91 THR A CA 1
ATOM 690 C C . THR A 1 91 ? -1.922 1.869 11.011 1.00 95.38 91 THR A C 1
ATOM 692 O O . THR A 1 91 ? -3.080 1.513 11.219 1.00 95.38 91 THR A O 1
ATOM 695 N N . ALA A 1 92 ? -0.944 1.580 11.871 1.00 93.31 92 ALA A N 1
ATOM 696 C CA . ALA A 1 92 ? -1.175 0.833 13.103 1.00 93.31 92 ALA A CA 1
ATOM 697 C C . ALA A 1 92 ? -2.107 1.588 14.067 1.00 93.31 92 ALA A C 1
ATOM 699 O O . ALA A 1 92 ? -2.993 0.980 14.676 1.00 93.31 92 ALA A O 1
ATOM 700 N N . ALA A 1 93 ? -1.939 2.909 14.191 1.00 93.81 93 ALA A N 1
ATOM 701 C CA . ALA A 1 93 ? -2.822 3.749 14.995 1.00 93.81 93 ALA A CA 1
ATOM 702 C C . ALA A 1 93 ? -4.253 3.762 14.434 1.00 93.81 93 ALA A C 1
ATOM 704 O O . ALA A 1 93 ? -5.205 3.545 15.187 1.00 93.81 93 ALA A O 1
ATOM 705 N N . PHE A 1 94 ? -4.396 3.926 13.117 1.00 94.31 94 PHE A N 1
ATOM 706 C CA . PHE A 1 94 ? -5.678 3.896 12.422 1.00 94.31 94 PHE A CA 1
ATOM 707 C C . PHE A 1 94 ? -6.399 2.560 12.623 1.00 94.31 94 PHE A C 1
ATOM 709 O O . PHE A 1 94 ? -7.544 2.532 13.064 1.00 94.31 94 PHE A O 1
ATOM 716 N N . LEU A 1 95 ? -5.718 1.433 12.395 1.00 92.56 95 LEU A N 1
ATOM 717 C CA . LEU A 1 95 ? -6.299 0.098 12.564 1.00 92.56 95 LEU A CA 1
ATOM 718 C C . LEU A 1 95 ? -6.738 -0.170 14.005 1.00 92.56 95 LEU A C 1
ATOM 720 O O . LEU A 1 95 ? -7.749 -0.836 14.229 1.00 92.56 95 LEU A O 1
ATOM 724 N N . LYS A 1 96 ? -6.007 0.356 14.993 1.00 91.62 96 LYS A N 1
ATOM 725 C CA . LYS A 1 96 ? -6.388 0.242 16.404 1.00 91.62 96 LYS A CA 1
ATOM 726 C C . LYS A 1 96 ? -7.665 1.024 16.719 1.00 91.62 96 LYS A C 1
ATOM 728 O O . LYS A 1 96 ? -8.460 0.553 17.530 1.00 91.62 96 LYS A O 1
ATOM 733 N N . ALA A 1 97 ? -7.840 2.200 16.121 1.00 93.75 97 ALA A N 1
ATOM 734 C CA . ALA A 1 97 ? -8.986 3.071 16.370 1.00 93.75 97 ALA A CA 1
ATOM 735 C C . ALA A 1 97 ? -10.237 2.649 15.576 1.00 93.75 97 ALA A C 1
ATOM 737 O O . ALA A 1 97 ? -11.319 2.554 16.149 1.00 93.75 97 ALA A O 1
ATOM 738 N N . HIS A 1 98 ? -10.072 2.339 14.290 1.00 94.25 98 HIS A N 1
ATOM 739 C CA . HIS A 1 98 ? -11.162 2.202 13.315 1.00 94.25 98 HIS A CA 1
ATOM 740 C C . HIS A 1 98 ? -11.355 0.755 12.820 1.00 94.25 98 HIS A C 1
ATOM 742 O O . HIS A 1 98 ? -12.391 0.392 12.252 1.00 94.25 98 HIS A O 1
ATOM 748 N N . GLY A 1 99 ? -10.361 -0.115 13.037 1.00 91.31 99 GLY A N 1
ATOM 749 C CA . GLY A 1 99 ? -10.289 -1.432 12.407 1.00 91.31 99 GLY A CA 1
ATOM 750 C C . GLY A 1 99 ? -10.104 -1.356 10.887 1.00 91.31 99 GLY A C 1
ATOM 751 O O . GLY A 1 99 ? -9.877 -0.296 10.317 1.00 91.31 99 GLY A O 1
ATOM 752 N N . CYS A 1 100 ? -10.221 -2.506 10.221 1.00 92.25 100 CYS A N 1
ATOM 753 C CA . CYS A 1 100 ? -10.252 -2.611 8.761 1.00 92.25 100 CYS A CA 1
ATOM 754 C C . CYS A 1 100 ? -11.599 -3.184 8.303 1.00 92.25 100 CYS A C 1
ATOM 756 O O . CYS A 1 100 ? -12.084 -4.169 8.875 1.00 92.25 100 CYS A O 1
ATOM 758 N N . ALA A 1 101 ? -12.192 -2.568 7.280 1.00 90.69 101 ALA A N 1
ATOM 759 C CA . ALA A 1 101 ? -13.366 -3.075 6.573 1.00 90.69 101 ALA A CA 1
ATOM 760 C C . ALA A 1 101 ? -13.043 -3.402 5.110 1.00 90.69 101 ALA A C 1
ATOM 762 O O . ALA A 1 101 ? -13.327 -4.505 4.633 1.00 90.69 101 ALA A O 1
ATOM 763 N N . GLN A 1 102 ? -12.411 -2.464 4.406 1.00 93.06 102 GLN A N 1
ATOM 764 C CA . GLN A 1 102 ? -12.123 -2.593 2.983 1.00 93.06 102 GLN A CA 1
ATOM 765 C C . GLN A 1 102 ? -10.740 -2.047 2.648 1.00 93.06 102 GLN A C 1
ATOM 767 O O . GLN A 1 102 ? -10.293 -1.051 3.209 1.00 93.06 102 GLN A O 1
ATOM 772 N N . ILE A 1 103 ? -10.101 -2.698 1.684 1.00 93.31 103 ILE A N 1
ATOM 773 C CA . ILE A 1 103 ? -8.860 -2.265 1.057 1.00 93.31 103 ILE A CA 1
ATOM 774 C C . ILE A 1 103 ? -9.168 -2.119 -0.431 1.00 93.31 103 ILE A C 1
ATOM 776 O O . ILE A 1 103 ? -9.775 -3.007 -1.035 1.00 93.31 103 ILE A O 1
ATOM 780 N N . SER A 1 104 ? -8.831 -0.970 -1.001 1.00 91.12 104 SER A N 1
ATOM 781 C CA . SER A 1 104 ? -8.982 -0.705 -2.433 1.00 91.12 104 SER A CA 1
ATOM 782 C C . SER A 1 104 ? -7.743 -1.147 -3.219 1.00 91.12 104 SER A C 1
ATOM 784 O O . SER A 1 104 ? -6.688 -1.419 -2.646 1.00 91.12 104 SER A O 1
ATOM 786 N N . GLY A 1 105 ? -7.868 -1.212 -4.547 1.00 92.31 105 GLY A N 1
ATOM 787 C CA . GLY A 1 105 ? -6.702 -1.320 -5.426 1.00 92.31 105 GLY A CA 1
ATOM 788 C C . GLY A 1 105 ? -5.909 -0.004 -5.510 1.00 92.31 105 GLY A C 1
ATOM 789 O O . GLY A 1 105 ? -6.243 0.965 -4.825 1.00 92.31 105 GLY A O 1
ATOM 790 N N . PRO A 1 106 ? -4.880 0.067 -6.374 1.00 95.50 106 PRO A N 1
ATOM 791 C CA . PRO A 1 106 ? -4.092 1.281 -6.569 1.00 95.50 106 PRO A CA 1
ATOM 792 C C . PRO A 1 106 ? -4.967 2.499 -6.891 1.00 95.50 106 PRO A C 1
ATOM 794 O O . PRO A 1 106 ? -5.778 2.456 -7.815 1.00 95.50 106 PRO A O 1
ATOM 797 N N . ILE A 1 107 ? -4.770 3.598 -6.162 1.00 97.00 107 ILE A N 1
ATOM 798 C CA . ILE A 1 107 ? -5.387 4.909 -6.441 1.00 97.00 107 ILE A CA 1
ATOM 799 C C . ILE A 1 107 ? -4.352 5.961 -6.853 1.00 97.00 107 ILE A C 1
ATOM 801 O O . ILE A 1 107 ? -4.685 7.050 -7.328 1.00 97.00 107 ILE A O 1
ATOM 805 N N . GLY A 1 108 ? -3.071 5.659 -6.649 1.00 97.38 108 GLY A N 1
ATOM 806 C CA . GLY A 1 108 ? -1.964 6.451 -7.149 1.00 97.38 108 GLY A CA 1
ATOM 807 C C . GLY A 1 108 ? -0.726 5.599 -7.359 1.00 97.38 108 GLY A C 1
ATOM 808 O O . GLY A 1 108 ? -0.473 4.675 -6.597 1.00 97.38 108 GLY A O 1
ATOM 809 N N . VAL A 1 109 ? 0.057 5.913 -8.386 1.00 97.12 109 VAL A N 1
ATOM 810 C CA . VAL A 1 109 ? 1.347 5.267 -8.631 1.00 97.12 109 VAL A CA 1
ATOM 811 C C . VAL A 1 109 ? 2.385 6.326 -8.947 1.00 97.12 109 VAL A C 1
ATOM 813 O O . VAL A 1 109 ? 2.202 7.168 -9.827 1.00 97.12 109 VAL A O 1
ATOM 816 N N . ARG A 1 110 ? 3.509 6.275 -8.245 1.00 95.62 110 ARG A N 1
ATOM 817 C CA . ARG A 1 110 ? 4.672 7.118 -8.489 1.00 95.62 110 ARG A CA 1
ATOM 818 C C . ARG A 1 110 ? 5.853 6.238 -8.868 1.00 95.62 110 ARG A C 1
ATOM 820 O O . ARG A 1 110 ? 6.233 5.324 -8.140 1.00 95.62 110 ARG A O 1
ATOM 827 N N . LYS A 1 111 ? 6.460 6.550 -10.011 1.00 92.81 111 LYS A N 1
ATOM 828 C CA . LYS A 1 111 ? 7.706 5.916 -10.446 1.00 92.81 111 LYS A CA 1
ATOM 829 C C . LYS A 1 111 ? 8.885 6.634 -9.808 1.00 92.81 111 LYS A C 1
ATOM 831 O O . LYS A 1 111 ? 9.065 7.834 -10.013 1.00 92.81 111 LYS A O 1
ATOM 836 N N . LEU A 1 112 ? 9.672 5.898 -9.039 1.00 90.81 112 LEU A N 1
ATOM 837 C CA . LEU A 1 112 ? 10.941 6.351 -8.484 1.00 90.81 112 LEU A CA 1
ATOM 838 C C . LEU A 1 112 ? 12.090 5.778 -9.331 1.00 90.81 112 LEU A C 1
ATOM 840 O O . LEU A 1 112 ? 11.874 4.820 -10.073 1.00 90.81 112 LEU A O 1
ATOM 844 N N . PRO A 1 113 ? 13.318 6.325 -9.238 1.00 87.38 113 PRO A N 1
ATOM 845 C CA . PRO A 1 113 ? 14.439 5.868 -10.063 1.00 87.38 113 PRO A CA 1
ATOM 846 C C . PRO A 1 113 ? 14.703 4.355 -10.000 1.00 87.38 113 PRO A C 1
ATOM 848 O O . PRO A 1 113 ? 15.045 3.759 -11.017 1.00 87.38 113 PRO A O 1
ATOM 851 N N . SER A 1 114 ? 14.511 3.739 -8.830 1.00 85.06 114 SER A N 1
ATOM 852 C CA . SER A 1 114 ? 14.735 2.307 -8.592 1.00 85.06 114 SER A CA 1
ATOM 853 C C . SER A 1 114 ? 13.534 1.584 -7.975 1.00 85.06 114 SER A C 1
ATOM 855 O O . SER A 1 114 ? 13.656 0.417 -7.631 1.00 85.06 114 SER A O 1
ATOM 857 N N . ALA A 1 115 ? 12.383 2.244 -7.822 1.00 91.88 115 ALA A N 1
ATOM 858 C CA . ALA A 1 115 ? 11.246 1.700 -7.080 1.00 91.88 115 ALA A CA 1
ATOM 859 C C . ALA A 1 115 ? 9.896 2.126 -7.672 1.00 91.88 115 ALA A C 1
ATOM 861 O O . ALA A 1 115 ? 9.796 3.106 -8.415 1.00 91.88 115 ALA A O 1
ATOM 862 N N . LEU A 1 116 ? 8.843 1.403 -7.302 1.00 94.94 116 LEU A N 1
ATOM 863 C CA . LEU A 1 116 ? 7.466 1.869 -7.415 1.00 94.94 116 LEU A CA 1
ATOM 864 C C . LEU A 1 116 ? 6.947 2.234 -6.032 1.00 94.94 116 LEU A C 1
ATOM 866 O O . LEU A 1 116 ? 7.108 1.471 -5.082 1.00 94.94 116 LEU A O 1
ATOM 870 N N . GLN A 1 117 ? 6.289 3.385 -5.961 1.00 96.62 117 GLN A N 1
ATOM 871 C CA . GLN A 1 117 ? 5.441 3.752 -4.841 1.00 96.62 117 GLN A CA 1
ATOM 872 C C . GLN A 1 117 ? 3.982 3.683 -5.289 1.00 96.62 117 GLN A C 1
ATOM 874 O O . GLN A 1 117 ? 3.627 4.220 -6.342 1.00 96.62 117 GLN A O 1
ATOM 879 N N . VAL A 1 118 ? 3.156 2.999 -4.511 1.00 97.56 118 VAL A N 1
ATOM 880 C CA . VAL A 1 118 ? 1.750 2.734 -4.792 1.00 97.56 118 VAL A CA 1
ATOM 881 C C . VAL A 1 118 ? 0.925 3.210 -3.607 1.00 97.56 118 VAL A C 1
ATOM 883 O O . VAL A 1 118 ? 1.111 2.754 -2.482 1.00 97.56 118 VAL A O 1
ATOM 886 N N . ASP A 1 119 ? 0.004 4.122 -3.883 1.00 97.81 119 ASP A N 1
ATOM 887 C CA . ASP A 1 119 ? -0.972 4.605 -2.921 1.00 97.81 119 ASP A CA 1
ATOM 888 C C . ASP A 1 119 ? -2.229 3.740 -3.028 1.00 97.81 119 ASP A C 1
ATOM 890 O O . ASP A 1 119 ? -2.777 3.569 -4.125 1.00 97.81 119 ASP A O 1
ATOM 894 N N . ILE A 1 120 ? -2.725 3.259 -1.893 1.00 96.44 120 ILE A N 1
ATOM 895 C CA . ILE A 1 120 ? -4.001 2.539 -1.786 1.00 96.44 120 ILE A CA 1
ATOM 896 C C . ILE A 1 120 ? -4.852 3.150 -0.675 1.00 96.44 120 ILE A C 1
ATOM 898 O O . ILE A 1 120 ? -4.325 3.657 0.311 1.00 96.44 120 ILE A O 1
ATOM 902 N N . GLU A 1 121 ? -6.172 3.100 -0.813 1.00 96.69 121 GLU A N 1
ATOM 903 C CA . GLU A 1 121 ? -7.091 3.526 0.246 1.00 96.69 121 GLU A CA 1
ATOM 904 C C . GLU A 1 121 ? -7.493 2.329 1.120 1.00 96.69 121 GLU A C 1
ATOM 906 O O . GLU A 1 121 ? -7.965 1.303 0.615 1.00 96.69 121 GLU A O 1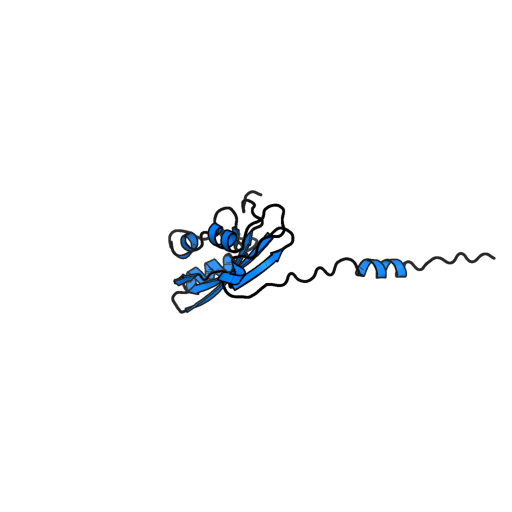
ATOM 911 N N . LEU A 1 122 ? -7.333 2.495 2.431 1.00 95.50 122 LEU A N 1
ATOM 912 C CA . LEU A 1 122 ? -7.860 1.652 3.496 1.00 95.50 122 LEU A CA 1
ATOM 913 C C . LEU A 1 122 ? -9.101 2.330 4.086 1.00 95.50 122 LEU A C 1
ATOM 915 O O . LEU A 1 122 ? -9.051 3.500 4.453 1.00 95.50 122 LEU A O 1
ATOM 919 N N . THR A 1 123 ? -10.202 1.591 4.208 1.00 96.69 123 THR A N 1
ATOM 920 C CA . THR A 1 123 ? -11.436 2.054 4.860 1.00 96.69 123 THR A CA 1
ATOM 921 C C . THR A 1 123 ? -11.674 1.280 6.158 1.00 96.69 123 THR A C 1
ATOM 923 O O . THR A 1 123 ? -11.675 0.041 6.170 1.00 96.69 123 THR A O 1
ATOM 926 N N . GLY A 1 124 ? -11.877 2.019 7.248 1.00 95.12 124 GLY A N 1
ATOM 927 C CA . GLY A 1 124 ? -12.216 1.520 8.577 1.00 95.12 124 GLY A CA 1
ATOM 928 C C . GLY A 1 124 ? -13.662 1.036 8.684 1.00 95.12 124 GLY A C 1
ATOM 929 O O . GLY A 1 124 ? -14.480 1.226 7.784 1.00 95.12 124 GLY A O 1
ATOM 930 N N . LYS A 1 125 ? -14.004 0.380 9.797 1.00 94.00 125 LYS A N 1
ATOM 931 C CA . LYS A 1 125 ? -15.363 -0.160 10.023 1.00 94.00 125 LYS A CA 1
ATOM 932 C C . LYS A 1 125 ? -16.411 0.908 10.295 1.00 94.00 125 LYS A C 1
ATOM 934 O O . LYS A 1 125 ? -17.600 0.641 10.158 1.00 94.00 125 LYS A O 1
ATOM 939 N N . ASP A 1 126 ? -15.961 2.083 10.686 1.00 95.44 126 ASP A N 1
ATOM 940 C CA . ASP A 1 126 ? -16.749 3.292 10.884 1.00 95.44 126 ASP A CA 1
ATOM 941 C C . ASP A 1 126 ? -16.814 4.181 9.631 1.00 95.44 126 ASP A C 1
ATOM 943 O O . ASP A 1 126 ? -17.494 5.202 9.648 1.00 95.44 126 ASP A O 1
ATOM 947 N N . GLY A 1 127 ? -16.164 3.778 8.533 1.00 96.31 127 GLY A N 1
ATOM 948 C CA . GLY A 1 127 ? -16.143 4.522 7.275 1.00 96.31 127 GLY A CA 1
ATOM 949 C C . GLY A 1 127 ? -15.019 5.553 7.163 1.00 96.31 127 GLY A C 1
ATOM 950 O O . GLY A 1 127 ? -14.889 6.161 6.100 1.00 96.31 127 GLY A O 1
ATOM 951 N N . GLU A 1 128 ? -14.190 5.720 8.199 1.00 97.94 128 GLU A N 1
ATOM 952 C CA . GLU A 1 128 ? -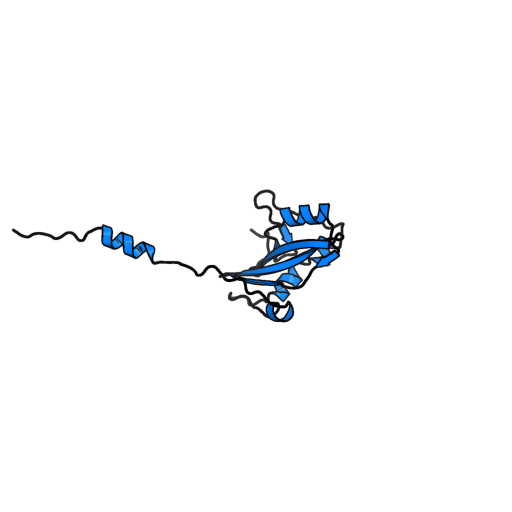12.982 6.544 8.117 1.00 97.94 128 GLU A CA 1
ATOM 953 C C . GLU A 1 128 ? -11.994 5.967 7.101 1.00 97.94 128 GLU A C 1
ATOM 955 O O . GLU A 1 128 ? -11.995 4.765 6.814 1.00 97.94 128 GLU A O 1
ATOM 960 N N . LYS A 1 129 ? -11.147 6.824 6.530 1.00 97.38 129 LYS A N 1
ATOM 961 C CA . LYS A 1 129 ? -10.253 6.454 5.426 1.00 97.38 129 LYS A CA 1
ATOM 962 C C . LYS A 1 129 ? -8.814 6.850 5.710 1.00 97.38 129 LYS A C 1
ATOM 964 O O . LYS A 1 129 ? -8.551 7.933 6.220 1.00 97.38 129 LYS A O 1
ATOM 969 N N . LEU A 1 130 ? -7.887 5.993 5.297 1.00 97.56 130 LEU A N 1
ATOM 970 C CA . LEU A 1 130 ? -6.451 6.240 5.340 1.00 97.56 130 LEU A CA 1
ATOM 971 C C . LEU A 1 130 ? -5.817 5.859 4.003 1.00 97.56 130 LEU A C 1
ATOM 973 O O . LEU A 1 130 ? -6.150 4.825 3.427 1.00 97.56 130 LEU A O 1
ATOM 977 N N . ILE A 1 131 ? -4.869 6.665 3.525 1.00 97.62 131 ILE A N 1
ATOM 978 C CA . ILE A 1 131 ? -4.033 6.286 2.385 1.00 97.62 131 ILE A CA 1
ATOM 979 C C . ILE A 1 131 ? -2.800 5.552 2.897 1.00 97.62 131 ILE A C 1
ATOM 981 O O . ILE A 1 131 ? -2.041 6.087 3.701 1.00 97.62 131 ILE A O 1
ATOM 985 N N . LEU A 1 132 ? -2.590 4.336 2.411 1.00 97.25 132 LEU A N 1
ATOM 986 C CA . LEU A 1 132 ? -1.374 3.576 2.656 1.00 97.25 132 LEU A CA 1
ATOM 987 C C . LEU A 1 132 ? -0.394 3.847 1.526 1.00 97.25 132 LEU A C 1
ATOM 989 O O . LEU A 1 132 ? -0.774 3.828 0.354 1.00 97.25 132 LEU A O 1
ATOM 993 N N . ILE A 1 133 ? 0.864 4.075 1.887 1.00 97.50 133 ILE A N 1
ATOM 994 C CA . ILE A 1 133 ? 1.933 4.354 0.933 1.00 97.50 133 ILE A CA 1
ATOM 995 C C . ILE A 1 133 ? 2.856 3.137 0.903 1.00 97.50 133 ILE A C 1
ATOM 997 O O . ILE A 1 133 ? 3.644 2.915 1.825 1.00 97.50 133 ILE A O 1
ATOM 1001 N N . LEU A 1 134 ? 2.736 2.337 -0.154 1.00 97.06 134 LEU A N 1
ATOM 1002 C CA . LEU A 1 134 ? 3.520 1.124 -0.361 1.00 97.06 134 LEU A CA 1
ATOM 1003 C C . LEU A 1 134 ? 4.707 1.429 -1.264 1.00 97.06 134 LEU A C 1
ATOM 1005 O O . LEU A 1 134 ? 4.515 1.934 -2.364 1.00 97.06 134 LEU A O 1
ATOM 1009 N N . THR A 1 135 ? 5.917 1.072 -0.856 1.00 96.12 135 THR A N 1
ATOM 1010 C CA . THR A 1 135 ? 7.117 1.189 -1.689 1.00 96.12 135 THR A CA 1
ATOM 1011 C C . THR A 1 135 ? 7.748 -0.185 -1.884 1.00 96.12 135 THR A C 1
ATOM 1013 O O . THR A 1 135 ? 7.910 -0.946 -0.931 1.00 96.12 135 THR A O 1
ATOM 1016 N N . SER A 1 136 ? 8.145 -0.498 -3.117 1.00 94.94 136 SER A N 1
ATOM 1017 C CA . SER A 1 136 ? 8.979 -1.662 -3.421 1.00 94.94 136 SER A CA 1
ATOM 1018 C C . SER A 1 136 ? 9.968 -1.345 -4.535 1.00 94.94 136 SER A C 1
ATOM 1020 O O . SER A 1 136 ? 9.620 -0.692 -5.521 1.00 94.94 136 SER A O 1
ATOM 1022 N N . ASP A 1 137 ? 11.194 -1.834 -4.395 1.00 92.56 137 ASP A N 1
ATOM 1023 C CA . ASP A 1 137 ? 12.225 -1.874 -5.438 1.00 92.56 137 ASP A CA 1
ATOM 1024 C C . ASP A 1 137 ? 12.436 -3.296 -6.001 1.00 92.56 137 ASP A C 1
ATOM 1026 O O . ASP A 1 137 ? 13.304 -3.523 -6.846 1.00 92.56 137 ASP A O 1
ATOM 1030 N N . GLY A 1 138 ? 11.621 -4.265 -5.564 1.00 89.75 138 GLY A N 1
ATOM 1031 C CA . GLY A 1 138 ? 11.747 -5.672 -5.940 1.00 89.75 138 GLY A CA 1
ATOM 1032 C C . GLY A 1 138 ? 12.871 -6.423 -5.213 1.00 89.75 138 GLY A C 1
ATOM 1033 O O . GLY A 1 138 ? 13.261 -7.511 -5.658 1.00 89.75 138 GLY A O 1
ATOM 1034 N N . THR A 1 139 ? 13.405 -5.869 -4.121 1.00 89.56 139 THR A N 1
ATOM 1035 C CA . THR A 1 139 ? 14.351 -6.537 -3.216 1.00 89.56 139 THR A CA 1
ATOM 1036 C C . THR A 1 139 ? 13.673 -6.906 -1.888 1.00 89.56 139 THR A C 1
ATOM 1038 O O . THR A 1 139 ? 12.664 -6.295 -1.524 1.00 89.56 139 THR A O 1
ATOM 1041 N N . PRO A 1 140 ? 14.150 -7.948 -1.176 1.00 87.50 140 PRO A N 1
ATOM 1042 C CA . PRO A 1 140 ? 13.673 -8.256 0.166 1.00 87.50 140 PRO A CA 1
ATOM 1043 C C . PRO A 1 140 ? 13.799 -7.065 1.124 1.00 87.50 140 PRO A C 1
ATOM 1045 O O . PRO A 1 140 ? 14.894 -6.608 1.439 1.00 87.50 140 PRO A O 1
ATOM 1048 N N . ALA A 1 141 ? 12.664 -6.573 1.608 1.00 78.75 141 ALA A N 1
ATOM 1049 C CA . ALA A 1 141 ? 12.597 -5.547 2.630 1.00 78.75 141 ALA A CA 1
ATOM 1050 C C . ALA A 1 141 ? 13.047 -6.135 3.978 1.00 78.75 141 ALA A C 1
ATOM 1052 O O . ALA A 1 141 ? 12.554 -7.179 4.403 1.00 78.75 141 ALA A O 1
ATOM 1053 N N . GLY A 1 142 ? 13.976 -5.457 4.659 1.00 62.81 142 GLY A N 1
ATOM 1054 C CA . GLY A 1 142 ? 14.502 -5.882 5.965 1.00 62.81 142 GLY A CA 1
ATOM 1055 C C . GLY A 1 142 ? 15.724 -6.803 5.921 1.00 62.81 142 GLY A C 1
ATOM 1056 O O . GLY A 1 142 ? 16.217 -7.183 6.979 1.00 62.81 142 GLY A O 1
ATOM 1057 N N . GLU A 1 143 ? 16.237 -7.133 4.734 1.00 55.75 143 GLU A N 1
ATOM 1058 C CA . GLU A 1 143 ? 17.557 -7.752 4.563 1.00 55.75 143 GLU A CA 1
ATOM 1059 C C . GLU A 1 143 ? 18.588 -6.642 4.285 1.00 55.75 143 GLU A C 1
ATOM 1061 O O . GLU A 1 143 ? 18.920 -6.358 3.135 1.00 55.75 143 GLU A O 1
ATOM 1066 N N . GLY A 1 144 ? 19.044 -5.959 5.342 1.00 45.59 144 GLY A N 1
ATOM 1067 C CA . GLY A 1 144 ? 20.022 -4.866 5.268 1.00 45.59 144 GLY A CA 1
ATOM 1068 C C . GLY A 1 144 ? 20.788 -4.675 6.565 1.00 45.59 144 GLY A C 1
ATOM 1069 O O . GLY A 1 144 ? 20.141 -4.742 7.634 1.00 45.59 144 GLY A O 1
#

Foldseek 3Di:
DDDDDDDPPVVVVVVVVPPDPPPPQDKDFDALVVQQADWAPDPDTDGLVVLVVQLPVCCQQVPPVHDFPADPPQRWTDGHFFKIFNNNNVVNVCCVVFGFDDKHGFRIWTHDNQKIWTWIWTAGPVRDIDIIIIIGSRHTDPPD

Radius of gyration: 21.61 Å; chains: 1; bounding box: 69×59×35 Å

Sequence (144 aa):
MRLIMRPPLYLLLILLALVGCRPAAVTLRGTPAELSVIRSTGERTFSADDVVTWAQLDDHFRDRTAKLSVGQADGKAILGRLVVLENGAETAAFLKAHGCAQISGPIGVRKLPSALQVDIELTGKDGEKLILILTSDGTPAGEG

Secondary structure (DSSP, 8-state):
-----PPPTHHHHHHGGGS--PPP-PEEE--HHHHHT-B--SSS--BHHHHHHHTTHHHHHTSTTPPP-B-TTT--EEETTTEEETTHHHHHHHHHHH---EEEEEEEEEE-SS-EEEEEEEE-TTS-EEEEEEEE-SS-TT--

pLDDT: mean 83.29, std 17.0, range [37.06, 97.94]